Protein AF-A0A8J6FLI8-F1 (afdb_monomer_lite)

Organism: Eleutherodactylus coqui (NCBI:txid57060)

Foldseek 3Di:
DDDPPPVVVVVVVVVVCVVVVVVVVVVVVVVVVVVVVVVVVVVVVLVVVVVVVVVVVCCVPVVVDPDDPVVVVVVVVCCVPPVVVPPDVVVVVVVVVVVVVVSVVVVVVVVCCVVDPDDPPD

Secondary structure (DSSP, 8-state):
---TTHHHHHHHHHHHHHHHHHHHHHHHHHHHHHHHHHHHHHHHHHHHHHHHHHHHHHHHHHTTSS-SHHHHHHHHHHIIIIITTT--HHHHHHHHHHHHHHHHHHHHHHHHHHHSPPP---

pLDDT: mean 72.21, std 12.83, range [41.34, 91.06]

Radius of gyration: 28.42 Å; chains: 1; bounding box: 68×49×72 Å

Sequence (122 aa):
MEAPGLYVGIPRTAQNIYTLKGPLIQGTIDQLKNESRCLLDQCVRYFSQYIDWMQQSVTTNVASCRSLPATLDNARVVVCDHVTDSWNGFWFCLGWCAILLIPNILLSIKSAQHIAPKPRML

InterPro domains:
  IPR008795 Prominin [PF05478] (14-113)
  IPR008795 Prominin [PTHR22730] (7-115)

Structure (mmCIF, N/CA/C/O backbone):
data_AF-A0A8J6FLI8-F1
#
_entry.id   AF-A0A8J6FLI8-F1
#
loop_
_atom_site.group_PDB
_atom_site.id
_atom_site.type_symbol
_atom_site.label_atom_id
_atom_site.label_alt_id
_atom_site.label_comp_id
_atom_site.label_asym_id
_atom_site.label_entity_id
_atom_site.label_seq_id
_atom_site.pdbx_PDB_ins_code
_atom_site.Cartn_x
_atom_site.Cartn_y
_atom_site.Cartn_z
_atom_site.occupancy
_atom_site.B_iso_or_equiv
_atom_site.auth_seq_id
_atom_site.auth_comp_id
_atom_site.auth_asym_id
_atom_site.auth_atom_id
_atom_site.pdbx_PDB_model_num
ATOM 1 N N . MET A 1 1 ? -34.909 -35.914 44.417 1.00 41.34 1 MET A N 1
ATOM 2 C CA . MET A 1 1 ? -34.687 -34.609 45.077 1.00 41.34 1 MET A CA 1
ATOM 3 C C . MET A 1 1 ? -34.313 -33.630 43.976 1.00 41.34 1 MET A C 1
ATOM 5 O O . MET A 1 1 ? -33.160 -33.588 43.577 1.00 41.34 1 MET A O 1
ATOM 9 N N . GLU A 1 2 ? -35.302 -32.936 43.416 1.00 49.53 2 GLU A N 1
ATOM 10 C CA . GLU A 1 2 ? -35.136 -31.917 42.369 1.00 49.53 2 GLU A CA 1
ATOM 11 C C . GLU A 1 2 ? -35.343 -30.544 43.009 1.00 49.53 2 GLU A C 1
ATOM 13 O O . GLU A 1 2 ? -36.255 -30.381 43.815 1.00 49.53 2 GLU A O 1
ATOM 18 N N . ALA A 1 3 ? -34.454 -29.589 42.729 1.00 53.53 3 ALA A N 1
ATOM 19 C CA . ALA A 1 3 ? -34.430 -28.284 43.385 1.00 53.53 3 ALA A CA 1
ATOM 20 C C . ALA A 1 3 ? -35.438 -27.308 42.726 1.00 53.53 3 ALA A C 1
ATOM 22 O O . ALA A 1 3 ? -35.160 -26.814 41.631 1.00 53.53 3 ALA A O 1
ATOM 23 N N . PRO A 1 4 ? -36.564 -26.952 43.385 1.00 58.84 4 PRO A N 1
ATOM 24 C CA . PRO A 1 4 ? -37.692 -26.219 42.786 1.00 58.84 4 PRO A CA 1
ATOM 25 C C . PRO A 1 4 ? -37.445 -24.749 42.399 1.00 58.84 4 PRO A C 1
ATOM 27 O O . PRO A 1 4 ? -38.344 -24.097 41.877 1.00 58.84 4 PRO A O 1
ATOM 30 N N . GLY A 1 5 ? -36.246 -24.204 42.622 1.00 65.06 5 GLY A N 1
ATOM 31 C CA . GLY A 1 5 ? -35.951 -22.782 42.393 1.00 65.06 5 GLY A CA 1
ATOM 32 C C . GLY A 1 5 ? -35.293 -22.444 41.052 1.00 65.06 5 GLY A C 1
ATOM 33 O O . GLY A 1 5 ? -35.329 -21.289 40.631 1.00 65.06 5 GLY A O 1
ATOM 34 N N . LEU A 1 6 ? -34.687 -23.418 40.363 1.00 65.81 6 LEU A N 1
ATOM 35 C CA . LEU A 1 6 ? -33.832 -23.131 39.203 1.00 65.81 6 LEU A CA 1
ATOM 36 C C . LEU A 1 6 ? -34.645 -22.829 37.931 1.00 65.81 6 LEU A C 1
ATOM 38 O O . LEU A 1 6 ? -34.253 -21.997 37.118 1.00 65.81 6 LEU A O 1
ATOM 42 N N . TYR A 1 7 ? -35.815 -23.452 37.788 1.00 65.56 7 TYR A N 1
ATOM 43 C CA . TYR A 1 7 ? -36.645 -23.397 36.576 1.00 65.56 7 TYR A CA 1
ATOM 44 C C . TYR A 1 7 ? -37.315 -22.032 36.354 1.00 65.56 7 TYR A C 1
ATOM 46 O O . TYR A 1 7 ? -37.618 -21.662 35.223 1.00 65.56 7 TYR A O 1
ATOM 54 N N . VAL A 1 8 ? -37.518 -21.261 37.427 1.00 70.75 8 VAL A N 1
ATOM 55 C CA . VAL A 1 8 ? -38.208 -19.958 37.395 1.00 70.75 8 VAL A CA 1
ATOM 56 C C . VAL A 1 8 ? -37.273 -18.817 36.971 1.00 70.75 8 VAL A C 1
ATOM 58 O O . VAL A 1 8 ? -37.721 -17.838 36.376 1.00 70.75 8 VAL A O 1
ATOM 61 N N . GLY A 1 9 ? -35.967 -18.935 37.234 1.00 73.88 9 GLY A N 1
ATOM 62 C CA . GLY A 1 9 ? -34.982 -17.896 36.903 1.00 73.88 9 GLY A CA 1
ATOM 63 C C . GLY A 1 9 ? -34.509 -17.923 35.446 1.00 73.88 9 GLY A C 1
ATOM 64 O O . GLY A 1 9 ? -34.307 -16.867 34.850 1.00 73.88 9 GLY A O 1
ATOM 65 N N . ILE A 1 10 ? -34.388 -19.118 34.857 1.00 79.19 10 ILE A N 1
ATOM 66 C CA . ILE A 1 10 ? -33.805 -19.355 33.521 1.00 79.19 10 ILE A CA 1
ATOM 67 C C . ILE A 1 10 ? -34.450 -18.513 32.397 1.00 79.19 10 ILE A C 1
ATOM 69 O O . ILE A 1 10 ? -33.704 -17.909 31.619 1.00 79.19 10 ILE A O 1
ATOM 73 N N . PRO A 1 11 ? -35.792 -18.394 32.294 1.00 81.25 11 PRO A N 1
ATOM 74 C CA . PRO A 1 11 ? -36.425 -17.649 31.201 1.00 81.25 11 PRO A CA 1
ATOM 75 C C . PRO A 1 11 ? -36.131 -16.145 31.255 1.00 81.25 11 PRO A C 1
ATOM 77 O O . PRO A 1 11 ? -36.006 -15.490 30.220 1.00 81.25 11 PRO A O 1
ATOM 80 N N . ARG A 1 12 ? -35.985 -15.593 32.466 1.00 81.81 12 ARG A N 1
ATOM 81 C CA . ARG A 1 12 ? -35.688 -14.171 32.685 1.00 81.81 12 ARG A CA 1
ATOM 82 C C . ARG A 1 12 ? -34.253 -13.832 32.305 1.00 81.81 12 ARG A C 1
ATOM 84 O O . ARG A 1 12 ? -34.019 -12.829 31.634 1.00 81.81 12 ARG A O 1
ATOM 91 N N . THR A 1 13 ? -33.301 -14.674 32.700 1.00 83.38 13 THR A N 1
ATOM 92 C CA . THR A 1 13 ? -31.887 -14.474 32.362 1.00 83.38 13 THR A CA 1
ATOM 93 C C . THR A 1 13 ? -31.665 -14.586 30.860 1.00 83.38 13 THR A C 1
ATOM 95 O O . THR A 1 13 ? -30.937 -13.776 30.294 1.00 83.38 13 THR A O 1
ATOM 98 N N . ALA A 1 14 ? -32.343 -15.531 30.200 1.00 85.56 14 ALA A N 1
ATOM 99 C CA . ALA A 1 14 ? -32.285 -15.677 28.751 1.00 85.56 14 ALA A CA 1
ATOM 100 C C . ALA A 1 14 ? -32.773 -14.408 28.034 1.00 85.56 14 ALA A C 1
ATOM 102 O O . ALA A 1 14 ? -32.059 -13.878 27.188 1.00 85.56 14 ALA A O 1
ATOM 103 N N . GLN A 1 15 ? -33.938 -13.870 28.413 1.00 85.81 15 GLN A N 1
ATOM 104 C CA . GLN A 1 15 ? -34.486 -12.649 27.808 1.00 85.81 15 GLN A CA 1
ATOM 105 C C . GLN A 1 15 ? -33.543 -11.451 27.949 1.00 85.81 15 GLN A C 1
ATOM 107 O O . GLN A 1 15 ? -33.255 -10.803 26.947 1.00 85.81 15 GLN A O 1
ATOM 112 N N . ASN A 1 16 ? -32.986 -11.222 29.143 1.00 85.44 16 ASN A N 1
ATOM 113 C CA . ASN A 1 16 ? -32.044 -10.124 29.383 1.00 85.44 16 ASN A CA 1
ATOM 114 C C . ASN A 1 16 ? -30.779 -10.216 28.513 1.00 85.44 16 ASN A C 1
ATOM 116 O O . ASN A 1 16 ? -30.259 -9.192 28.078 1.00 85.44 16 ASN A O 1
ATOM 120 N N . ILE A 1 17 ? -30.290 -11.428 28.227 1.00 86.44 17 ILE A N 1
ATOM 121 C CA . ILE A 1 17 ? -29.142 -11.642 27.332 1.00 86.44 17 ILE A CA 1
ATOM 122 C C . ILE A 1 17 ? -29.493 -11.246 25.889 1.00 86.44 17 ILE A C 1
ATOM 124 O O . ILE A 1 17 ? -28.679 -10.615 25.210 1.00 86.44 17 ILE A O 1
ATOM 128 N N . TYR A 1 18 ? -30.700 -11.574 25.414 1.00 86.44 18 TYR A N 1
ATOM 129 C CA . TYR A 1 18 ? -31.147 -11.192 24.070 1.00 86.44 18 TYR A CA 1
ATOM 130 C C . TYR A 1 18 ? -31.342 -9.678 23.931 1.00 86.44 18 TYR A C 1
ATOM 132 O O . TYR A 1 18 ? -30.928 -9.114 22.916 1.00 86.44 18 TYR A O 1
ATOM 140 N N . THR A 1 19 ? -31.892 -9.002 24.944 1.00 86.19 19 THR A N 1
ATOM 141 C CA . THR A 1 19 ? -32.053 -7.537 24.934 1.00 86.19 19 THR A CA 1
ATOM 142 C C . THR A 1 19 ? -30.723 -6.796 25.010 1.00 86.19 19 THR A C 1
ATOM 144 O O . THR A 1 19 ? -30.576 -5.766 24.355 1.00 86.19 19 THR A O 1
ATOM 147 N N . LEU A 1 20 ? -29.732 -7.312 25.748 1.00 89.19 20 LEU A N 1
ATOM 148 C CA . LEU A 1 20 ? -28.411 -6.675 25.831 1.00 89.19 20 LEU A CA 1
ATOM 149 C C . LEU A 1 20 ? -27.561 -6.869 24.568 1.00 89.19 20 LEU A C 1
ATOM 151 O O . LEU A 1 20 ? -26.643 -6.087 24.326 1.00 89.19 20 LEU A O 1
ATOM 155 N N . LYS A 1 21 ? -27.859 -7.885 23.749 1.00 89.38 21 LYS A N 1
ATOM 156 C CA . LYS A 1 21 ? -27.040 -8.259 22.587 1.00 89.38 21 LYS A CA 1
ATOM 157 C C . LYS A 1 21 ? -26.897 -7.123 21.569 1.00 89.38 21 LYS A C 1
ATOM 159 O O . LYS A 1 21 ? -25.790 -6.846 21.124 1.00 89.38 21 LYS A O 1
ATOM 164 N N . GLY A 1 22 ? -27.998 -6.457 21.218 1.00 88.12 22 GLY A N 1
ATOM 165 C CA . GLY A 1 22 ? -28.006 -5.363 20.236 1.00 88.12 22 GLY A CA 1
ATOM 166 C C . GLY A 1 22 ? -27.173 -4.146 20.672 1.00 88.12 22 GLY A C 1
ATOM 167 O O . GLY A 1 22 ? -26.234 -3.784 19.963 1.00 88.12 22 GLY A O 1
ATOM 168 N N . PRO A 1 23 ? -27.454 -3.549 21.847 1.00 90.44 23 PRO A N 1
ATOM 169 C CA . PRO A 1 23 ? -26.691 -2.416 22.376 1.00 90.44 23 PRO A CA 1
ATOM 170 C C . PRO A 1 23 ? -25.202 -2.725 22.574 1.00 90.44 23 PRO A C 1
ATOM 172 O O . PRO A 1 23 ? -24.353 -1.882 22.286 1.00 90.44 23 PRO A O 1
ATOM 175 N N . LEU A 1 24 ? -24.874 -3.942 23.026 1.00 89.06 24 LEU A N 1
ATOM 176 C CA . LEU A 1 24 ? -23.491 -4.368 23.248 1.00 89.06 24 LEU A CA 1
ATOM 177 C C . LEU A 1 24 ? -22.705 -4.462 21.931 1.00 89.06 24 LEU A C 1
ATOM 179 O O . LEU A 1 24 ? -21.575 -3.979 21.843 1.00 89.06 24 LEU A O 1
ATOM 183 N N . ILE A 1 25 ? -23.309 -5.051 20.894 1.00 90.31 25 ILE A N 1
ATOM 184 C CA . ILE A 1 25 ? -22.701 -5.134 19.560 1.00 90.31 25 ILE A CA 1
ATOM 185 C C . ILE A 1 25 ? -22.494 -3.725 18.994 1.00 90.31 25 ILE A C 1
ATOM 187 O O . ILE A 1 25 ? -21.405 -3.426 18.508 1.00 90.31 25 ILE A O 1
ATOM 191 N N . GLN A 1 26 ? -23.490 -2.844 19.116 1.00 90.56 26 GLN A N 1
ATOM 192 C CA . GLN A 1 26 ? -23.402 -1.480 18.599 1.00 90.56 26 GLN A CA 1
ATOM 193 C C . GLN A 1 26 ? -22.283 -0.674 19.277 1.00 90.56 26 GLN A C 1
ATOM 195 O O . GLN A 1 26 ? -21.437 -0.114 18.583 1.00 90.56 26 GLN A O 1
ATOM 200 N N . GLY A 1 27 ? -22.195 -0.706 20.612 1.00 90.06 27 GLY A N 1
ATOM 201 C CA . GLY A 1 27 ? -21.108 -0.045 21.344 1.00 90.06 27 GLY A CA 1
ATOM 202 C C . GLY A 1 27 ? -19.720 -0.588 20.981 1.00 90.06 27 GLY A C 1
ATOM 203 O O . GLY A 1 27 ? -18.761 0.175 20.878 1.00 90.06 27 GLY A O 1
ATOM 204 N N . THR A 1 28 ? -19.615 -1.892 20.703 1.00 87.38 28 THR A N 1
ATOM 205 C CA . THR A 1 28 ? -18.358 -2.509 20.246 1.00 87.38 28 THR A CA 1
ATOM 206 C C . THR A 1 28 ? -17.975 -2.032 18.842 1.00 87.38 28 THR A C 1
ATOM 208 O O . THR A 1 28 ? -16.806 -1.740 18.589 1.00 87.38 28 THR A O 1
ATOM 211 N N . ILE A 1 29 ? -18.948 -1.913 17.932 1.00 91.06 29 ILE A N 1
ATOM 212 C CA . ILE A 1 29 ? -18.729 -1.402 16.571 1.00 91.06 29 ILE A CA 1
ATOM 213 C C . ILE A 1 29 ? -18.302 0.064 16.608 1.00 91.06 29 ILE A C 1
ATOM 215 O O . ILE A 1 29 ? -17.363 0.432 15.905 1.00 91.06 29 ILE A O 1
ATOM 219 N N . ASP A 1 30 ? -18.947 0.897 17.423 1.00 88.88 30 ASP A N 1
ATOM 220 C CA . ASP A 1 30 ? -18.613 2.320 17.518 1.00 88.88 30 ASP A CA 1
ATOM 221 C C . ASP A 1 30 ? -17.207 2.534 18.097 1.00 88.88 30 ASP A C 1
ATOM 223 O O . ASP A 1 30 ? -16.439 3.350 17.577 1.00 88.88 30 ASP A O 1
ATOM 227 N N . GLN A 1 31 ? -16.813 1.724 19.082 1.00 87.12 31 GLN A N 1
ATOM 228 C CA . GLN A 1 31 ? -15.454 1.742 19.618 1.00 87.12 31 GLN A CA 1
ATOM 229 C C . GLN A 1 31 ? -14.424 1.269 18.583 1.00 87.12 31 GLN A C 1
ATOM 231 O O . GLN A 1 31 ? -13.406 1.932 18.372 1.00 87.12 31 GLN A O 1
ATOM 236 N N . LEU A 1 32 ? -14.721 0.187 17.855 1.00 87.81 32 LEU A N 1
ATOM 237 C CA . LEU A 1 32 ? -13.866 -0.296 16.768 1.00 87.81 32 LEU A CA 1
ATOM 238 C C . LEU A 1 32 ? -13.741 0.741 15.643 1.00 87.81 32 LEU A C 1
ATOM 240 O O . LEU A 1 32 ? -12.671 0.906 15.058 1.00 87.81 32 LEU A O 1
ATOM 244 N N . LYS A 1 33 ? -14.817 1.469 15.338 1.00 91.06 33 LYS A N 1
ATOM 245 C CA . LYS A 1 33 ? -14.844 2.512 14.308 1.00 91.06 33 LYS A CA 1
ATOM 246 C C . LYS A 1 33 ? -13.995 3.719 14.702 1.00 91.06 33 LYS A C 1
ATOM 248 O O . LYS A 1 33 ? -13.341 4.297 13.839 1.00 91.06 33 LYS A O 1
ATOM 253 N N . ASN A 1 34 ? -13.986 4.095 15.978 1.00 90.75 34 ASN A N 1
ATOM 254 C CA . ASN A 1 34 ? -13.150 5.187 16.471 1.00 90.75 34 ASN A CA 1
ATOM 255 C C . ASN A 1 34 ? -11.656 4.833 16.405 1.00 90.75 34 ASN A C 1
ATOM 257 O O . ASN A 1 34 ? -10.869 5.581 15.826 1.00 90.75 34 ASN A O 1
ATOM 261 N N . GLU A 1 35 ? -11.289 3.656 16.915 1.00 85.88 35 GLU A N 1
ATOM 262 C CA . GLU A 1 35 ? -9.906 3.159 16.891 1.00 85.88 35 GLU A CA 1
ATOM 263 C C . GLU A 1 35 ? -9.397 2.948 15.457 1.00 85.88 35 GLU A C 1
ATOM 265 O O . GLU A 1 35 ? -8.311 3.401 15.085 1.00 85.88 35 GLU A O 1
ATOM 270 N N . SER A 1 36 ? -10.213 2.329 14.597 1.00 89.12 36 SER A N 1
ATOM 271 C CA . SER A 1 36 ? -9.834 2.096 13.198 1.00 89.12 36 SER A CA 1
ATOM 272 C C . SER A 1 36 ? -9.657 3.392 12.415 1.00 89.12 36 SER A C 1
ATOM 274 O O . SER A 1 36 ? -8.734 3.467 11.610 1.00 89.12 36 SER A O 1
ATOM 276 N N . ARG A 1 37 ? -10.471 4.432 12.654 1.00 87.94 37 ARG A N 1
ATOM 277 C CA . ARG A 1 37 ? -10.320 5.731 11.973 1.00 87.94 37 ARG A CA 1
ATOM 278 C C . ARG A 1 37 ? -8.964 6.376 12.239 1.00 87.94 37 ARG A C 1
ATOM 280 O O . ARG A 1 37 ? -8.366 6.888 11.299 1.00 87.94 37 ARG A O 1
ATOM 287 N N . CYS A 1 38 ? -8.479 6.327 13.479 1.00 83.44 38 CYS A N 1
ATOM 288 C CA . CYS A 1 38 ? -7.170 6.871 13.843 1.00 83.44 38 CYS A CA 1
ATOM 289 C C . CYS A 1 38 ? -6.036 6.150 13.094 1.00 83.44 38 CYS A C 1
ATOM 291 O O . CYS A 1 38 ? -5.177 6.787 12.480 1.00 83.44 38 CYS A O 1
ATOM 293 N N . LEU A 1 39 ? -6.084 4.813 13.062 1.00 80.94 39 LEU A N 1
ATOM 294 C CA . LEU A 1 39 ? -5.120 4.000 12.315 1.00 80.94 39 LEU A CA 1
ATOM 295 C C . LEU A 1 39 ? -5.159 4.296 10.812 1.00 80.94 39 LEU A C 1
ATOM 297 O O . LEU A 1 39 ? -4.109 4.415 10.179 1.00 80.94 39 LEU A O 1
ATOM 301 N N . LEU A 1 40 ? -6.359 4.428 10.245 1.00 84.69 40 LEU A N 1
ATOM 302 C CA . LEU A 1 40 ? -6.562 4.666 8.816 1.00 84.69 40 LEU A CA 1
ATOM 303 C C . LEU A 1 40 ? -6.030 6.042 8.399 1.00 84.69 40 LEU A C 1
ATOM 305 O O . LEU A 1 40 ? -5.304 6.131 7.411 1.00 84.69 40 LEU A O 1
ATOM 309 N N . ASP A 1 41 ? -6.312 7.087 9.182 1.00 84.88 41 ASP A N 1
ATOM 310 C CA . ASP A 1 41 ? -5.800 8.443 8.945 1.00 84.88 41 ASP A CA 1
ATOM 311 C C . ASP A 1 41 ? -4.267 8.482 8.985 1.00 84.88 41 ASP A C 1
ATOM 313 O O . ASP A 1 41 ? -3.609 8.993 8.074 1.00 84.88 41 ASP A O 1
ATOM 317 N N . GLN A 1 42 ? -3.678 7.834 9.993 1.00 80.56 42 GLN A N 1
ATOM 318 C CA . GLN A 1 42 ? -2.232 7.725 10.111 1.00 80.56 42 GLN A CA 1
ATOM 319 C C . GLN A 1 42 ? -1.618 6.988 8.912 1.00 80.56 42 GLN A C 1
ATOM 321 O O . GLN A 1 42 ? -0.610 7.440 8.363 1.00 80.56 42 GLN A O 1
ATOM 326 N N . CYS A 1 43 ? -2.236 5.893 8.466 1.00 76.94 43 CYS A N 1
ATOM 327 C CA . CYS A 1 43 ? -1.787 5.137 7.300 1.00 76.94 43 CYS A CA 1
ATOM 328 C C . CYS A 1 43 ? -1.820 5.994 6.025 1.00 76.94 43 CYS A C 1
ATOM 330 O O . CYS A 1 43 ? -0.809 6.100 5.329 1.00 76.94 43 CYS A O 1
ATOM 332 N N . VAL A 1 44 ? -2.939 6.676 5.762 1.00 83.50 44 VAL A N 1
ATOM 333 C CA . VAL A 1 44 ? -3.113 7.565 4.599 1.00 83.50 44 VAL A CA 1
ATOM 334 C C . VAL A 1 44 ? -2.093 8.702 4.612 1.00 83.50 44 VAL A C 1
ATOM 336 O O . VAL A 1 44 ? -1.500 9.016 3.575 1.00 83.50 44 VAL A O 1
ATOM 339 N N . ARG A 1 45 ? -1.821 9.289 5.781 1.00 80.69 45 ARG A N 1
ATOM 340 C CA . ARG A 1 45 ? -0.844 10.374 5.925 1.00 80.69 45 ARG A CA 1
ATOM 341 C C . ARG A 1 45 ? 0.586 9.923 5.626 1.00 80.69 45 ARG A C 1
ATOM 343 O O . ARG A 1 45 ? 1.347 10.683 5.024 1.00 80.69 45 ARG A O 1
ATOM 350 N N . TYR A 1 46 ? 0.974 8.714 6.033 1.00 79.50 46 TYR A N 1
ATOM 351 C CA . TYR A 1 46 ? 2.281 8.151 5.671 1.00 79.50 46 TYR A CA 1
ATOM 352 C C . TYR A 1 46 ? 2.357 7.795 4.188 1.00 79.50 46 TYR A C 1
ATOM 354 O O . TYR A 1 46 ? 3.367 8.083 3.546 1.00 79.50 46 TYR A O 1
ATOM 362 N N . PHE A 1 47 ? 1.288 7.218 3.638 1.00 79.38 47 PHE A N 1
ATOM 363 C CA . PHE A 1 47 ? 1.236 6.830 2.233 1.00 79.38 47 PHE A CA 1
ATOM 364 C C . PHE A 1 47 ? 1.340 8.042 1.306 1.00 79.38 47 PHE A C 1
ATOM 366 O O . PHE A 1 47 ? 2.112 8.022 0.354 1.00 79.38 47 PHE A O 1
ATOM 373 N N . SER A 1 48 ? 0.630 9.123 1.628 1.00 83.06 48 SER A N 1
ATOM 374 C CA . SER A 1 48 ? 0.654 10.362 0.842 1.00 83.06 48 SER A CA 1
ATOM 375 C C . SER A 1 48 ? 2.062 10.962 0.795 1.00 83.06 48 SER A C 1
ATOM 377 O O . SER A 1 48 ? 2.589 11.215 -0.282 1.00 83.06 48 SER A O 1
ATOM 379 N N . GLN A 1 49 ? 2.733 11.065 1.948 1.00 80.69 49 GLN A N 1
ATOM 380 C CA . GLN A 1 49 ? 4.124 11.533 2.010 1.00 80.69 49 GLN A CA 1
ATOM 381 C C . GLN A 1 49 ? 5.092 10.632 1.230 1.00 80.69 49 GLN A C 1
ATOM 383 O O . GLN A 1 49 ? 6.052 11.122 0.639 1.00 80.69 49 GLN A O 1
ATOM 388 N N . TYR A 1 50 ? 4.863 9.316 1.236 1.00 77.19 50 TYR A N 1
ATOM 389 C CA . TYR A 1 50 ? 5.674 8.380 0.465 1.00 77.19 50 TYR A CA 1
ATOM 390 C C . TYR A 1 50 ? 5.485 8.568 -1.042 1.00 77.19 50 TYR A C 1
ATOM 392 O O . TYR A 1 50 ? 6.476 8.602 -1.767 1.00 77.19 50 TYR A O 1
ATOM 400 N N . ILE A 1 51 ? 4.242 8.718 -1.507 1.00 79.25 51 ILE A N 1
ATOM 401 C CA . ILE A 1 51 ? 3.940 8.953 -2.922 1.00 79.25 51 ILE A CA 1
ATOM 402 C C . ILE A 1 51 ? 4.524 10.290 -3.388 1.00 79.25 51 ILE A C 1
ATOM 404 O O . ILE A 1 51 ? 5.172 10.317 -4.432 1.00 79.25 51 ILE A O 1
ATOM 408 N N . ASP A 1 52 ? 4.403 11.356 -2.594 1.00 82.50 52 ASP A N 1
ATOM 409 C CA . ASP A 1 52 ? 5.009 12.655 -2.915 1.00 82.50 52 ASP A CA 1
ATOM 410 C C . ASP A 1 52 ? 6.539 12.554 -3.032 1.00 82.50 52 ASP A C 1
ATOM 412 O O . ASP A 1 52 ? 7.140 13.052 -3.989 1.00 82.50 52 ASP A O 1
ATOM 416 N N . TRP A 1 53 ? 7.188 11.850 -2.097 1.00 79.56 53 TRP A N 1
ATOM 417 C CA . TRP A 1 53 ? 8.630 11.598 -2.154 1.00 79.56 53 TRP A CA 1
ATOM 418 C C . TRP A 1 53 ? 9.029 10.707 -3.340 1.00 79.56 53 TRP A C 1
ATOM 420 O O . TRP A 1 53 ? 10.053 10.953 -3.983 1.00 79.56 53 TRP A O 1
ATOM 430 N N . MET A 1 54 ? 8.235 9.680 -3.648 1.00 78.00 54 MET A N 1
ATOM 431 C CA . MET A 1 54 ? 8.465 8.769 -4.768 1.00 78.00 54 MET A CA 1
ATOM 432 C C . MET A 1 54 ? 8.362 9.524 -6.091 1.00 78.00 54 MET A C 1
ATOM 434 O O . MET A 1 54 ? 9.269 9.430 -6.917 1.00 78.00 54 MET A O 1
ATOM 438 N N . GLN A 1 55 ? 7.335 10.359 -6.253 1.00 73.25 55 GLN A N 1
ATOM 439 C CA . GLN A 1 55 ? 7.166 11.207 -7.425 1.00 73.25 55 GLN A CA 1
ATOM 440 C C . GLN A 1 55 ? 8.346 12.169 -7.581 1.00 73.25 55 GLN A C 1
ATOM 442 O O . GLN A 1 55 ? 8.910 12.266 -8.672 1.00 73.25 55 GLN A O 1
ATOM 447 N N . GLN A 1 56 ? 8.785 12.830 -6.507 1.00 71.25 56 GLN A N 1
ATOM 448 C CA . GLN A 1 56 ? 9.970 13.694 -6.550 1.00 71.25 56 GLN A CA 1
ATOM 449 C C . GLN A 1 56 ? 11.244 12.910 -6.892 1.00 71.25 56 GLN A C 1
ATOM 451 O O . GLN A 1 56 ? 12.035 13.361 -7.717 1.00 71.25 56 GLN A O 1
ATOM 456 N N . SER A 1 57 ? 11.430 11.716 -6.332 1.00 68.75 57 SER A N 1
ATOM 457 C CA . SER A 1 57 ? 12.608 10.873 -6.580 1.00 68.75 57 SER A CA 1
ATOM 458 C C . SER A 1 57 ? 12.665 10.350 -8.016 1.00 68.75 57 SER A C 1
ATOM 460 O O . SER A 1 57 ? 13.736 10.354 -8.627 1.00 68.75 57 SER A O 1
ATOM 462 N N . VAL A 1 58 ? 11.519 9.948 -8.576 1.00 67.94 58 VAL A N 1
ATOM 463 C CA . VAL A 1 58 ? 11.384 9.538 -9.982 1.00 67.94 58 VAL A CA 1
ATOM 464 C C . VAL A 1 58 ? 11.611 10.734 -10.899 1.00 67.94 58 VAL A C 1
ATOM 466 O O . VAL A 1 58 ? 12.387 10.646 -11.844 1.00 67.94 58 VAL A O 1
ATOM 469 N N . THR A 1 59 ? 11.011 11.884 -10.603 1.00 66.62 59 THR A N 1
ATOM 470 C CA . THR A 1 59 ? 11.165 13.076 -11.448 1.00 66.62 59 THR A CA 1
ATOM 471 C C . THR A 1 59 ? 12.605 13.596 -11.416 1.00 66.62 59 THR A C 1
ATOM 473 O O . THR A 1 59 ? 13.148 13.964 -12.447 1.00 66.62 59 THR A O 1
ATOM 476 N N . THR A 1 60 ? 13.282 13.552 -10.269 1.00 63.28 60 THR A N 1
ATOM 477 C CA . THR A 1 60 ? 14.650 14.085 -10.143 1.00 63.28 60 THR A CA 1
ATOM 478 C C . THR A 1 60 ? 15.700 13.152 -10.762 1.00 63.28 60 THR A C 1
ATOM 480 O O . THR A 1 60 ? 16.611 13.623 -11.440 1.00 63.28 60 THR A O 1
ATOM 483 N N . ASN A 1 61 ? 15.568 11.827 -10.595 1.00 57.56 61 ASN A N 1
ATOM 484 C CA . 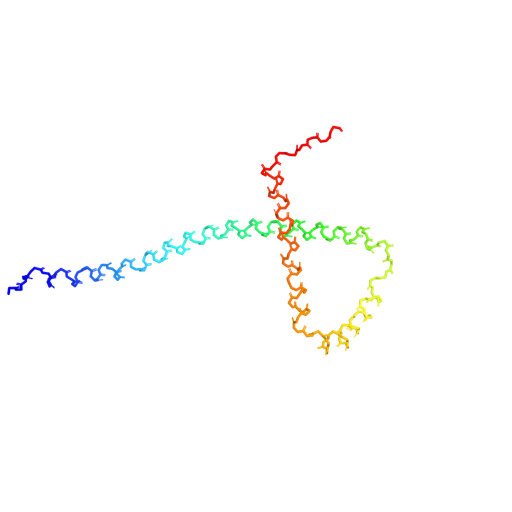ASN A 1 61 ? 16.562 10.862 -11.091 1.00 57.56 61 ASN A CA 1
ATOM 485 C C . ASN A 1 61 ? 16.246 10.289 -12.482 1.00 57.56 61 ASN A C 1
ATOM 487 O O . ASN A 1 61 ? 17.164 9.925 -13.211 1.00 57.56 61 ASN A O 1
ATOM 491 N N . VAL A 1 62 ? 14.969 10.207 -12.871 1.00 54.81 62 VAL A N 1
ATOM 492 C CA . VAL A 1 62 ? 14.536 9.565 -14.128 1.00 54.81 62 VAL A CA 1
ATOM 493 C C . VAL A 1 62 ? 14.162 10.596 -15.198 1.00 54.81 62 VAL A C 1
ATOM 495 O O . VAL A 1 62 ? 14.395 10.339 -16.378 1.00 54.81 62 VAL A O 1
ATOM 498 N N . ALA A 1 63 ? 13.691 11.802 -14.837 1.00 49.53 63 ALA A N 1
ATOM 499 C CA . ALA A 1 63 ? 13.378 12.837 -15.839 1.00 49.53 63 ALA A CA 1
ATOM 500 C C . ALA A 1 63 ? 14.620 13.505 -16.460 1.00 49.53 63 ALA A C 1
ATOM 502 O O . ALA A 1 63 ? 14.495 14.219 -17.453 1.00 49.53 63 ALA A O 1
ATOM 503 N N . SER A 1 64 ? 15.825 13.227 -15.946 1.00 54.88 64 SER A N 1
ATOM 504 C CA . SER A 1 64 ? 17.078 13.614 -16.610 1.00 54.88 64 SER A CA 1
ATOM 505 C C . SER A 1 64 ? 17.317 12.844 -17.922 1.00 54.88 64 SER A C 1
ATOM 507 O O . SER A 1 64 ? 18.131 13.268 -18.740 1.00 54.88 64 SER A O 1
ATOM 509 N N . CYS A 1 65 ? 16.592 11.744 -18.173 1.00 52.31 65 CYS A N 1
ATOM 510 C CA . CYS A 1 65 ? 16.644 11.011 -19.437 1.00 52.31 65 CYS A CA 1
ATOM 511 C C . CYS A 1 65 ? 15.339 11.179 -20.232 1.00 52.31 65 CYS A C 1
ATOM 513 O O . CYS A 1 65 ? 14.268 10.710 -19.862 1.00 52.31 65 CYS A O 1
ATOM 515 N N . ARG A 1 66 ? 15.468 11.844 -21.380 1.00 54.16 66 ARG A N 1
ATOM 516 C CA . ARG A 1 66 ? 14.453 12.287 -22.351 1.00 54.16 66 ARG A CA 1
ATOM 517 C C . ARG A 1 66 ? 13.625 11.174 -23.041 1.00 54.16 66 ARG A C 1
ATOM 519 O O . ARG A 1 66 ? 13.287 11.323 -24.209 1.00 54.16 66 ARG A O 1
ATOM 526 N N . SER A 1 67 ? 13.285 10.054 -22.401 1.00 48.31 67 SER A N 1
ATOM 527 C CA . SER A 1 67 ? 12.507 8.993 -23.071 1.00 48.31 67 SER A CA 1
ATOM 528 C C . SER A 1 67 ? 11.630 8.180 -22.119 1.00 48.31 67 SER A C 1
ATOM 530 O O . SER A 1 67 ? 11.946 7.051 -21.753 1.00 48.31 67 SER A O 1
ATOM 532 N N . LEU A 1 68 ? 10.483 8.746 -21.751 1.00 55.09 68 LEU A N 1
ATOM 533 C CA . LEU A 1 68 ? 9.354 8.005 -21.178 1.00 55.09 68 LEU A CA 1
ATOM 534 C C . LEU A 1 68 ? 8.321 7.557 -22.235 1.00 55.09 68 LEU A C 1
ATOM 536 O O . LEU A 1 68 ? 7.886 6.414 -22.144 1.00 55.09 68 LEU A O 1
ATOM 540 N N . PRO A 1 69 ? 7.961 8.346 -23.274 1.00 56.62 69 PRO A N 1
ATOM 541 C CA . PRO A 1 69 ? 6.883 7.957 -24.194 1.00 56.62 69 PRO A CA 1
ATOM 542 C C . PRO A 1 69 ? 7.215 6.723 -25.044 1.00 56.62 69 PRO A C 1
ATOM 544 O O . PRO A 1 69 ? 6.410 5.805 -25.145 1.00 56.62 69 PRO A O 1
ATOM 547 N N . ALA A 1 70 ? 8.426 6.666 -25.610 1.00 53.62 70 ALA A N 1
ATOM 548 C CA . ALA A 1 70 ? 8.833 5.571 -26.491 1.00 53.62 70 ALA A CA 1
ATOM 549 C C . ALA A 1 70 ? 9.072 4.264 -25.720 1.00 53.62 70 ALA A C 1
ATOM 551 O O . ALA A 1 70 ? 8.756 3.180 -26.199 1.00 53.62 70 ALA A O 1
ATOM 552 N N . THR A 1 71 ? 9.613 4.348 -24.507 1.00 57.81 71 THR A N 1
ATOM 553 C CA . THR A 1 71 ? 9.887 3.174 -23.670 1.00 57.81 71 THR A CA 1
ATOM 554 C C . THR A 1 71 ? 8.604 2.608 -23.067 1.00 57.81 71 THR A C 1
ATOM 556 O O . THR A 1 71 ? 8.516 1.401 -22.897 1.00 57.81 71 THR A O 1
ATOM 559 N N . LEU A 1 72 ? 7.597 3.446 -22.789 1.00 61.28 72 LEU A N 1
ATOM 560 C CA . LEU A 1 72 ? 6.300 3.010 -22.266 1.00 61.28 72 LEU A CA 1
ATOM 561 C C . LEU A 1 72 ? 5.486 2.231 -23.309 1.00 61.28 72 LEU A C 1
ATOM 563 O O . LEU A 1 72 ? 4.904 1.210 -22.960 1.00 61.28 72 LEU A O 1
ATOM 567 N N . ASP A 1 73 ? 5.482 2.660 -24.575 1.00 61.19 73 ASP A N 1
ATOM 568 C CA . ASP A 1 73 ? 4.794 1.926 -25.650 1.00 61.19 73 ASP A CA 1
ATOM 569 C C . ASP A 1 73 ? 5.480 0.583 -25.948 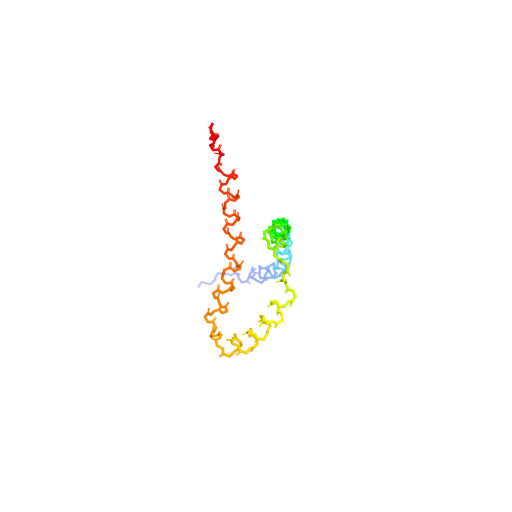1.00 61.19 73 ASP A C 1
ATOM 571 O O . ASP A 1 73 ? 4.821 -0.452 -26.052 1.00 61.19 73 ASP A O 1
ATOM 575 N N . ASN A 1 74 ? 6.817 0.565 -25.973 1.00 59.06 74 ASN A N 1
ATOM 576 C CA . ASN A 1 74 ? 7.585 -0.675 -26.108 1.00 59.06 74 ASN A CA 1
ATOM 577 C C . ASN A 1 74 ? 7.422 -1.587 -24.881 1.00 59.06 74 ASN A C 1
ATOM 579 O O . ASN A 1 74 ? 7.265 -2.795 -25.028 1.00 59.06 74 ASN A O 1
ATOM 583 N N . ALA A 1 75 ? 7.391 -1.024 -23.671 1.00 62.09 75 ALA A N 1
ATOM 584 C CA . ALA A 1 75 ? 7.112 -1.772 -22.450 1.00 62.09 75 ALA A CA 1
ATOM 585 C C . ALA A 1 75 ? 5.687 -2.325 -22.451 1.00 62.09 75 ALA A C 1
ATOM 587 O O . ALA A 1 75 ? 5.481 -3.434 -21.987 1.00 62.09 75 ALA A O 1
ATOM 588 N N . ARG A 1 76 ? 4.704 -1.606 -23.001 1.00 62.38 76 ARG A N 1
ATOM 589 C CA . ARG A 1 76 ? 3.322 -2.085 -23.113 1.00 62.38 76 ARG A CA 1
ATOM 590 C C . ARG A 1 76 ? 3.214 -3.300 -24.033 1.00 62.38 76 ARG A C 1
ATOM 592 O O . ARG A 1 76 ? 2.508 -4.241 -23.682 1.00 62.38 76 ARG A O 1
ATOM 599 N N . VAL A 1 77 ? 3.928 -3.297 -25.159 1.00 63.09 77 VAL A N 1
ATOM 600 C CA . VAL A 1 77 ? 4.011 -4.443 -26.082 1.00 63.09 77 VAL A CA 1
ATOM 601 C C . VAL A 1 77 ? 4.764 -5.609 -25.438 1.00 63.09 77 VAL A C 1
ATOM 603 O O . VAL A 1 77 ? 4.252 -6.721 -25.424 1.00 63.09 77 VAL A O 1
ATOM 606 N N . VAL A 1 78 ? 5.915 -5.353 -24.811 1.00 59.28 78 VAL A N 1
ATOM 607 C CA . VAL A 1 78 ? 6.694 -6.380 -24.094 1.00 59.28 78 VAL A CA 1
ATOM 608 C C . VAL A 1 78 ? 5.912 -6.959 -22.908 1.00 59.28 78 VAL A C 1
ATOM 610 O O . VAL A 1 78 ? 5.964 -8.157 -22.664 1.00 59.28 78 VAL A O 1
ATOM 613 N N . VAL A 1 79 ? 5.137 -6.151 -22.185 1.00 60.03 79 VAL A N 1
ATOM 614 C CA . VAL A 1 79 ? 4.284 -6.619 -21.084 1.00 60.03 79 VAL A CA 1
ATOM 615 C C . VAL A 1 79 ? 3.084 -7.407 -21.625 1.00 60.03 79 VAL A C 1
ATOM 617 O O . VAL A 1 79 ? 2.801 -8.494 -21.135 1.00 60.03 79 VAL A O 1
ATOM 620 N N . CYS A 1 80 ? 2.390 -6.938 -22.662 1.00 62.88 80 CYS A N 1
ATOM 621 C CA . CYS A 1 80 ? 1.244 -7.688 -23.188 1.00 62.88 80 CYS A CA 1
ATOM 622 C C . CYS A 1 80 ? 1.646 -9.025 -23.835 1.00 62.88 80 CYS A C 1
ATOM 624 O O . CYS A 1 80 ? 0.924 -10.003 -23.657 1.00 62.88 80 CYS A O 1
ATOM 626 N N . ASP A 1 81 ? 2.781 -9.083 -24.533 1.00 59.19 81 ASP A N 1
ATOM 627 C CA . ASP A 1 81 ? 3.202 -10.269 -25.293 1.00 59.19 81 ASP A CA 1
ATOM 628 C C . ASP A 1 81 ? 4.074 -11.233 -24.462 1.00 59.19 81 ASP A C 1
ATOM 630 O O . ASP A 1 81 ? 3.927 -12.447 -24.560 1.00 59.19 81 ASP A O 1
ATOM 634 N N . HIS A 1 82 ? 4.934 -10.719 -23.566 1.00 55.88 82 HIS A N 1
ATOM 635 C CA . HIS A 1 82 ? 5.840 -11.554 -22.757 1.00 55.88 82 HIS A CA 1
ATOM 636 C C . HIS A 1 82 ? 5.458 -11.697 -21.280 1.00 55.88 82 HIS A C 1
ATOM 638 O O . HIS A 1 82 ? 5.932 -12.628 -20.632 1.00 55.88 82 HIS A O 1
ATOM 644 N N . VAL A 1 83 ? 4.634 -10.815 -20.707 1.00 55.72 83 VAL A N 1
ATOM 645 C CA . VAL A 1 83 ? 4.249 -10.922 -19.287 1.00 55.72 83 VAL A CA 1
ATOM 646 C C . VAL A 1 83 ? 2.937 -11.686 -19.124 1.00 55.72 83 VAL A C 1
ATOM 648 O O . VAL A 1 83 ? 2.858 -12.560 -18.263 1.00 55.72 83 VAL A O 1
ATOM 651 N N . THR A 1 84 ? 1.937 -11.438 -19.970 1.00 56.25 84 THR A N 1
ATOM 652 C CA . THR A 1 84 ? 0.609 -12.064 -19.829 1.00 56.25 84 THR A CA 1
ATOM 653 C C . THR A 1 84 ? 0.605 -13.576 -20.080 1.00 56.25 84 THR A C 1
ATOM 655 O O . THR A 1 84 ? -0.184 -14.275 -19.452 1.00 56.25 84 THR A O 1
ATOM 658 N N . ASP A 1 85 ? 1.516 -14.084 -20.917 1.00 51.22 85 ASP A N 1
ATOM 659 C CA . ASP A 1 85 ? 1.622 -15.518 -21.242 1.00 51.22 85 ASP A CA 1
ATOM 660 C C . ASP A 1 85 ? 2.713 -16.261 -20.431 1.00 51.22 85 ASP A C 1
ATOM 662 O O . ASP A 1 85 ? 2.750 -17.489 -20.415 1.00 51.22 85 ASP A O 1
ATOM 666 N N . SER A 1 86 ? 3.611 -15.549 -19.724 1.00 51.88 86 SER A N 1
ATOM 667 C CA . SER A 1 86 ? 4.755 -16.152 -18.996 1.00 51.88 86 SER A CA 1
ATOM 668 C C . SER A 1 86 ? 4.892 -15.791 -17.507 1.00 51.88 86 SER A C 1
ATOM 670 O O . SER A 1 86 ? 5.654 -16.454 -16.793 1.00 51.88 86 SER A O 1
ATOM 672 N N . TRP A 1 87 ? 4.146 -14.824 -16.959 1.00 56.38 87 TRP A N 1
ATOM 673 C CA . TRP A 1 87 ? 4.088 -14.628 -15.503 1.00 56.38 87 TRP A CA 1
ATOM 674 C C . TRP A 1 87 ? 3.145 -15.636 -14.850 1.00 56.38 87 TRP A C 1
ATOM 676 O O . TRP A 1 87 ? 2.005 -15.346 -14.495 1.00 56.38 87 TRP A O 1
ATOM 686 N N . ASN A 1 88 ? 3.676 -16.835 -14.616 1.00 60.34 88 ASN A N 1
ATOM 687 C CA . ASN A 1 88 ? 3.170 -17.742 -13.591 1.00 60.34 88 ASN A CA 1
ATOM 688 C C . ASN A 1 88 ? 2.840 -16.947 -12.315 1.00 60.34 88 ASN A C 1
ATOM 690 O O . ASN A 1 88 ? 3.614 -16.067 -11.930 1.00 60.34 88 ASN A O 1
ATOM 694 N N . GLY A 1 89 ? 1.741 -17.282 -11.629 1.00 68.75 89 GLY A N 1
ATOM 695 C CA . GLY A 1 89 ? 1.262 -16.575 -10.428 1.00 68.75 89 GLY A CA 1
ATOM 696 C C . GLY A 1 89 ? 2.329 -16.323 -9.350 1.00 68.75 89 GLY A C 1
ATOM 697 O O . GLY A 1 89 ? 2.196 -15.390 -8.565 1.00 68.75 89 GLY A O 1
ATOM 698 N N . PHE A 1 90 ? 3.436 -17.072 -9.379 1.00 74.00 90 PHE A N 1
ATOM 699 C CA . PHE A 1 90 ? 4.676 -16.772 -8.665 1.00 74.00 90 PHE A CA 1
ATOM 700 C C . PHE A 1 90 ? 5.145 -15.310 -8.805 1.00 74.00 90 PHE A C 1
ATOM 702 O O . PHE A 1 90 ? 5.327 -14.640 -7.792 1.00 74.00 90 PHE A O 1
ATOM 709 N N . TRP A 1 91 ? 5.311 -14.787 -10.025 1.00 72.88 91 TRP A N 1
ATOM 710 C CA . TRP A 1 91 ? 5.818 -13.423 -10.249 1.00 72.88 91 TRP A CA 1
ATOM 711 C C . TRP A 1 91 ? 4.803 -12.351 -9.862 1.00 72.88 91 TRP A C 1
ATOM 713 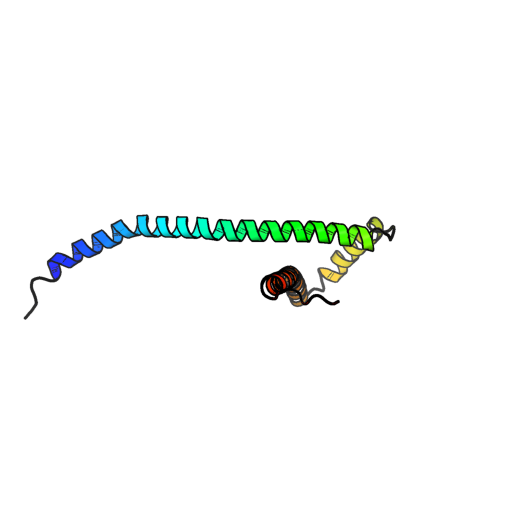O O . TRP A 1 91 ? 5.185 -11.299 -9.352 1.00 72.88 91 TRP A O 1
ATOM 723 N N . PHE A 1 92 ? 3.512 -12.646 -10.018 1.00 73.62 92 PHE A N 1
ATOM 724 C CA . PHE A 1 92 ? 2.445 -11.775 -9.536 1.00 73.62 92 PHE A CA 1
ATOM 725 C C . PHE A 1 92 ? 2.466 -11.666 -8.004 1.00 73.62 92 PHE A C 1
ATOM 727 O O . PHE A 1 92 ? 2.462 -10.560 -7.461 1.00 73.62 92 PHE A O 1
ATOM 734 N N . CYS A 1 93 ? 2.586 -12.796 -7.299 1.00 78.62 93 CYS A N 1
ATOM 735 C CA . CYS A 1 93 ? 2.764 -12.813 -5.848 1.00 78.62 93 CYS A CA 1
ATOM 736 C C . CYS A 1 93 ? 4.041 -12.081 -5.421 1.00 78.62 93 CYS A C 1
ATOM 738 O O . CYS A 1 93 ? 3.997 -11.298 -4.479 1.00 78.62 93 CYS A O 1
ATOM 740 N N . LEU A 1 94 ? 5.161 -12.281 -6.119 1.00 80.06 94 LEU A N 1
ATOM 741 C CA . LEU A 1 94 ? 6.445 -11.662 -5.775 1.00 80.06 94 LEU A CA 1
ATOM 742 C C . LEU A 1 94 ? 6.412 -10.137 -5.970 1.00 80.06 94 LEU A C 1
ATOM 744 O O . LEU A 1 94 ? 6.847 -9.396 -5.088 1.00 80.06 94 LEU A O 1
ATOM 748 N N . GLY A 1 95 ? 5.817 -9.661 -7.068 1.00 81.62 95 GLY A N 1
ATOM 749 C CA . GLY A 1 95 ? 5.591 -8.235 -7.308 1.00 81.62 95 GLY A CA 1
ATOM 750 C C . GLY A 1 95 ? 4.678 -7.606 -6.255 1.00 81.62 95 GLY A C 1
ATOM 751 O O . GLY A 1 95 ? 5.001 -6.556 -5.698 1.00 81.62 95 GLY A O 1
ATOM 752 N N . TRP A 1 96 ? 3.579 -8.277 -5.908 1.00 77.56 96 TRP A N 1
ATOM 753 C CA . TRP A 1 96 ? 2.658 -7.797 -4.878 1.00 77.56 96 TRP A CA 1
ATOM 754 C C . TRP A 1 96 ? 3.296 -7.780 -3.483 1.00 77.56 96 TRP A C 1
ATOM 756 O O . TRP A 1 96 ? 3.167 -6.801 -2.745 1.00 77.56 96 TRP A O 1
ATOM 766 N N . CYS A 1 97 ? 4.053 -8.824 -3.137 1.00 75.31 97 CYS A N 1
ATOM 767 C CA . CYS A 1 97 ? 4.834 -8.873 -1.907 1.00 75.31 97 CYS A CA 1
ATOM 768 C C . CYS A 1 97 ? 5.841 -7.723 -1.844 1.00 75.31 97 CYS A C 1
ATOM 770 O O . CYS A 1 97 ? 5.924 -7.080 -0.804 1.00 75.31 97 CYS A O 1
ATOM 772 N N . ALA A 1 98 ? 6.554 -7.417 -2.933 1.00 81.88 98 ALA A N 1
ATOM 773 C CA . ALA A 1 98 ? 7.507 -6.308 -2.983 1.00 81.88 98 ALA A CA 1
ATOM 774 C C . ALA A 1 98 ? 6.827 -4.943 -2.779 1.00 81.88 98 ALA A C 1
ATOM 776 O O . ALA A 1 98 ? 7.311 -4.134 -1.985 1.00 81.88 98 ALA A O 1
ATOM 777 N N . ILE A 1 99 ? 5.674 -4.711 -3.419 1.00 80.94 99 ILE A N 1
ATOM 778 C CA . ILE A 1 99 ? 4.891 -3.475 -3.249 1.00 80.94 99 ILE A CA 1
ATOM 779 C C . ILE A 1 99 ? 4.442 -3.300 -1.794 1.00 80.94 99 ILE A C 1
ATOM 781 O O . ILE A 1 99 ? 4.491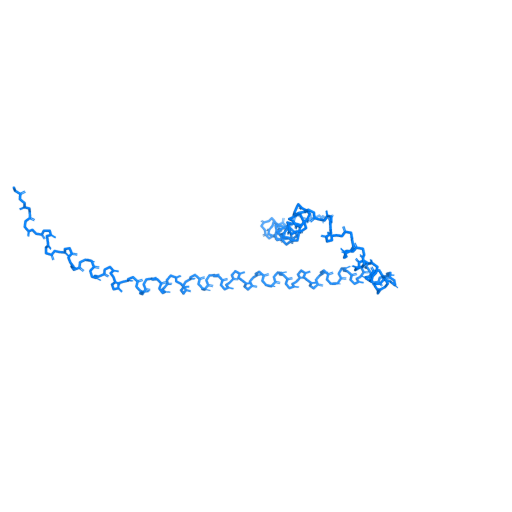 -2.186 -1.283 1.00 80.94 99 ILE A O 1
ATOM 785 N N . LEU A 1 100 ? 4.045 -4.375 -1.107 1.00 79.06 100 LEU A N 1
ATOM 786 C CA . LEU A 1 100 ? 3.665 -4.332 0.311 1.00 79.06 100 LEU A CA 1
ATOM 787 C C . LEU A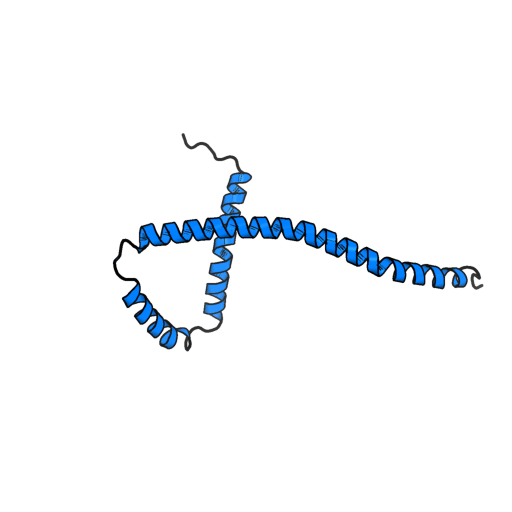 1 100 ? 4.873 -4.257 1.265 1.00 79.06 100 LEU A C 1
ATOM 789 O O . LEU A 1 100 ? 4.753 -3.739 2.376 1.00 79.06 100 LEU A O 1
ATOM 793 N N . LEU A 1 101 ? 6.044 -4.741 0.846 1.00 79.06 101 LEU A N 1
ATOM 794 C CA . LEU A 1 101 ? 7.272 -4.725 1.647 1.00 79.06 101 LEU A CA 1
ATOM 795 C C . LEU A 1 101 ? 7.883 -3.329 1.748 1.00 79.06 101 LEU A C 1
ATOM 797 O O . LEU A 1 101 ? 8.369 -2.953 2.812 1.00 79.06 101 LEU A O 1
ATOM 801 N N . ILE A 1 102 ? 7.831 -2.546 0.671 1.00 78.69 102 ILE A N 1
ATOM 802 C CA . ILE A 1 102 ? 8.382 -1.186 0.638 1.00 78.69 102 ILE A CA 1
ATOM 803 C C . ILE A 1 102 ? 7.780 -0.266 1.726 1.00 78.69 102 ILE A C 1
ATOM 805 O O . ILE A 1 102 ? 8.556 0.302 2.501 1.00 78.69 102 ILE A O 1
ATOM 809 N N . PRO A 1 103 ? 6.446 -0.130 1.875 1.00 71.69 103 PRO A N 1
ATOM 810 C CA . PRO A 1 103 ? 5.864 0.679 2.943 1.00 71.69 103 PRO A CA 1
ATOM 811 C C . PRO A 1 103 ? 6.160 0.100 4.333 1.00 71.69 103 PRO A C 1
ATOM 813 O O . PRO A 1 103 ? 6.354 0.866 5.275 1.00 71.69 103 PRO A O 1
ATOM 816 N N . ASN A 1 104 ? 6.271 -1.227 4.467 1.00 78.88 104 ASN A N 1
ATOM 817 C CA . ASN A 1 104 ? 6.603 -1.878 5.736 1.00 78.88 104 ASN A CA 1
ATOM 818 C C . ASN A 1 104 ? 8.048 -1.569 6.182 1.00 78.88 104 ASN A C 1
ATOM 820 O O . ASN A 1 104 ? 8.274 -1.165 7.321 1.00 78.88 104 ASN A O 1
ATOM 824 N N . ILE A 1 105 ? 9.025 -1.647 5.271 1.00 81.25 105 ILE A N 1
ATOM 825 C CA . ILE A 1 105 ? 10.430 -1.314 5.564 1.00 81.25 105 ILE A CA 1
ATOM 826 C C . ILE A 1 105 ? 10.568 0.157 5.966 1.00 81.25 105 ILE A C 1
ATOM 828 O O . ILE A 1 105 ? 11.213 0.469 6.968 1.00 81.25 105 ILE A O 1
ATOM 832 N N . LEU A 1 106 ? 9.945 1.073 5.221 1.00 80.69 106 LEU A N 1
ATOM 833 C CA . LEU A 1 106 ? 10.019 2.506 5.520 1.00 80.69 106 LEU A CA 1
ATOM 834 C C . LEU A 1 106 ? 9.369 2.844 6.863 1.00 80.69 106 LEU A C 1
ATOM 836 O O . LEU A 1 106 ? 9.939 3.610 7.647 1.00 80.69 106 LEU A O 1
ATOM 840 N N . LEU A 1 107 ? 8.219 2.235 7.158 1.00 76.38 107 LEU A N 1
ATOM 841 C CA . LEU A 1 107 ? 7.557 2.369 8.450 1.00 76.38 107 LEU A CA 1
ATOM 842 C C . LEU A 1 107 ? 8.423 1.805 9.580 1.00 76.38 107 LEU A C 1
ATOM 844 O O . LEU A 1 107 ? 8.528 2.434 10.633 1.00 76.38 107 LEU A O 1
ATOM 848 N N . SER A 1 108 ? 9.098 0.679 9.350 1.00 82.62 108 SER A N 1
ATOM 849 C CA . SER A 1 108 ? 10.018 0.077 10.314 1.00 82.62 108 SER A CA 1
ATOM 850 C C . SER A 1 108 ? 11.213 0.989 10.606 1.00 82.62 108 SER A C 1
ATOM 852 O O . SER A 1 108 ? 11.579 1.157 11.767 1.00 82.62 108 SER A O 1
ATOM 854 N N . ILE A 1 109 ? 11.791 1.642 9.593 1.00 79.25 109 ILE A N 1
ATOM 855 C CA . ILE A 1 109 ? 12.920 2.572 9.775 1.00 79.25 109 ILE A CA 1
ATOM 856 C C . ILE A 1 109 ? 12.468 3.842 10.507 1.00 79.25 109 ILE A C 1
ATOM 858 O O . ILE A 1 109 ? 13.115 4.265 11.464 1.00 79.25 109 ILE A O 1
ATOM 862 N N . LYS A 1 110 ? 11.343 4.446 10.104 1.00 67.69 110 LYS A N 1
ATOM 863 C CA . LYS A 1 110 ? 10.781 5.639 10.769 1.00 67.69 110 LYS A CA 1
ATOM 864 C C . LYS A 1 110 ? 10.392 5.364 12.222 1.00 67.69 110 LYS A C 1
ATOM 866 O O . LYS A 1 110 ? 10.609 6.229 13.071 1.00 67.69 110 LYS A O 1
ATOM 871 N N . SER A 1 111 ? 9.853 4.177 12.497 1.00 68.62 111 SER A N 1
ATOM 872 C CA . SER A 1 111 ? 9.530 3.710 13.850 1.00 68.62 111 SER A CA 1
ATOM 873 C C . SER A 1 111 ? 10.797 3.495 14.669 1.00 68.62 111 SER A C 1
ATOM 875 O O . SER A 1 111 ? 10.909 4.027 15.769 1.00 68.62 111 SER A O 1
ATOM 877 N N . ALA A 1 112 ? 11.801 2.815 14.108 1.00 74.88 112 ALA A N 1
ATOM 878 C CA . ALA A 1 112 ? 13.087 2.620 14.767 1.00 74.88 112 ALA A CA 1
ATOM 879 C C . ALA A 1 112 ? 13.791 3.952 15.069 1.00 74.88 112 ALA A C 1
ATOM 881 O O . ALA A 1 112 ? 14.409 4.077 16.114 1.00 74.88 112 ALA A O 1
ATOM 882 N N . GLN A 1 113 ? 13.648 4.971 14.218 1.00 63.28 113 GLN A N 1
ATOM 883 C CA . GLN A 1 113 ? 14.190 6.315 14.462 1.00 63.28 113 GLN A CA 1
ATOM 884 C C . GLN A 1 113 ? 13.398 7.138 15.489 1.00 63.28 113 GLN A C 1
ATOM 886 O O . GLN A 1 113 ? 13.972 8.020 16.119 1.00 63.28 113 GLN A O 1
ATOM 891 N N . HIS A 1 114 ? 12.092 6.897 15.647 1.00 65.88 114 HIS A N 1
ATOM 892 C CA . HIS A 1 114 ? 11.313 7.508 16.733 1.00 65.88 114 HIS A CA 1
ATOM 893 C C . HIS A 1 114 ? 11.612 6.855 18.086 1.00 65.88 114 HIS A C 1
ATOM 895 O O . HIS A 1 114 ? 11.547 7.527 19.111 1.00 65.88 114 HIS A O 1
ATOM 901 N N . ILE A 1 115 ? 11.931 5.557 18.088 1.00 67.06 115 ILE A N 1
ATOM 902 C CA . ILE A 1 115 ? 12.180 4.772 19.304 1.00 67.06 115 ILE A CA 1
ATOM 903 C C . ILE A 1 115 ? 13.656 4.844 19.729 1.00 67.06 115 ILE A C 1
ATOM 905 O O . ILE A 1 115 ? 13.947 4.929 20.920 1.00 67.06 115 ILE A O 1
ATOM 909 N N . ALA A 1 116 ? 14.596 4.843 18.782 1.00 61.56 116 ALA A N 1
ATOM 910 C CA . ALA A 1 116 ? 16.019 5.015 19.047 1.00 61.56 116 ALA A CA 1
ATOM 911 C C . ALA A 1 116 ? 16.424 6.479 18.789 1.00 61.56 116 ALA A C 1
ATOM 913 O O . ALA A 1 116 ? 16.386 6.923 17.637 1.00 61.56 116 ALA A O 1
ATOM 914 N N . PRO A 1 117 ? 16.841 7.250 19.812 1.00 58.78 117 PRO A N 1
ATOM 915 C CA . PRO A 1 117 ? 17.367 8.590 19.594 1.00 58.78 117 PRO A CA 1
ATOM 916 C C . PRO A 1 117 ? 18.594 8.509 18.680 1.00 58.78 117 PRO A C 1
ATOM 918 O O . PRO A 1 117 ? 19.526 7.744 18.925 1.00 58.78 117 PRO A O 1
ATOM 921 N N . LYS A 1 118 ? 18.577 9.296 17.600 1.00 56.34 118 LYS A N 1
ATOM 922 C CA . LYS A 1 118 ? 19.644 9.373 16.595 1.00 56.34 118 LYS A CA 1
ATOM 923 C C . LYS A 1 118 ? 21.000 9.594 17.294 1.00 56.34 118 LYS A C 1
ATOM 925 O O . LYS A 1 118 ? 21.161 10.650 17.914 1.00 56.34 118 LYS A O 1
ATOM 930 N N . PRO A 1 119 ? 21.991 8.682 17.206 1.00 56.69 119 PRO A N 1
ATOM 931 C CA . PRO A 1 119 ? 23.339 9.028 17.619 1.00 56.69 119 PRO A CA 1
ATOM 932 C C . PRO A 1 119 ? 23.824 10.124 16.672 1.00 56.69 119 PRO A C 1
ATOM 934 O O . PRO A 1 119 ? 23.863 9.962 15.451 1.00 56.69 119 PRO A O 1
ATOM 937 N N . ARG A 1 120 ? 24.106 11.285 17.258 1.00 57.50 120 ARG A N 1
ATOM 938 C CA . ARG A 1 120 ? 24.742 12.424 16.607 1.00 57.50 120 ARG A CA 1
ATOM 939 C C . ARG A 1 120 ? 26.113 11.948 16.121 1.00 57.50 120 ARG A C 1
ATOM 941 O O . ARG A 1 120 ? 27.035 11.870 16.925 1.00 57.50 120 ARG A O 1
ATOM 948 N N . MET A 1 121 ? 26.227 11.560 14.849 1.00 60.28 121 MET A N 1
ATOM 949 C CA . MET A 1 121 ? 27.543 11.461 14.225 1.00 60.28 121 MET A CA 1
ATOM 950 C C . MET A 1 121 ? 28.070 12.888 14.107 1.00 60.28 121 MET A C 1
ATOM 952 O O . MET A 1 121 ? 27.438 13.739 13.480 1.00 60.28 121 MET A O 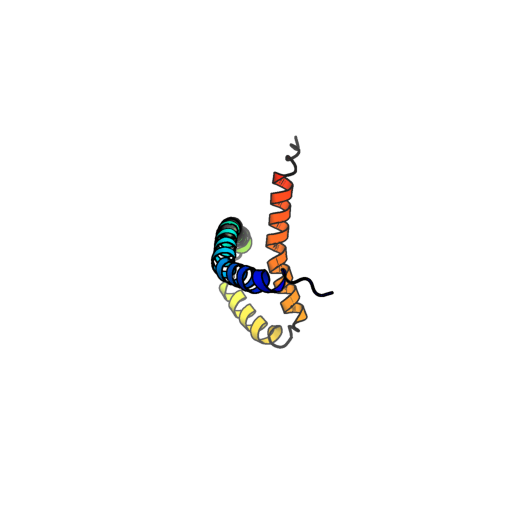1
ATOM 956 N N . LEU A 1 122 ? 29.123 13.102 14.887 1.00 50.03 122 LEU A N 1
ATOM 957 C CA . LEU A 1 122 ? 29.888 14.320 15.104 1.00 50.03 122 LEU A CA 1
ATOM 958 C C . LEU A 1 122 ? 30.661 14.686 13.833 1.00 50.03 122 LEU A C 1
ATOM 960 O O . LEU A 1 122 ? 31.138 13.739 13.167 1.00 50.03 122 LEU A O 1
#